Protein AF-A0A821WH79-F1 (afdb_monomer_lite)

Radius of gyration: 26.72 Å; chains: 1; bounding box: 73×33×53 Å

pLDDT: mean 84.36, std 15.26, range [50.03, 96.94]

Structure (mmCIF, N/CA/C/O backbone):
data_AF-A0A821WH79-F1
#
_entry.id   AF-A0A821WH79-F1
#
loop_
_atom_site.group_PDB
_atom_site.id
_atom_site.type_symbol
_atom_site.label_atom_id
_atom_site.label_alt_id
_atom_site.label_comp_id
_atom_site.label_asym_id
_atom_site.label_entity_id
_atom_site.label_seq_id
_atom_site.pdbx_PDB_ins_code
_atom_site.Cartn_x
_atom_site.Cartn_y
_atom_site.Cartn_z
_atom_site.occupancy
_atom_site.B_iso_or_equiv
_atom_site.auth_seq_id
_atom_site.auth_comp_id
_atom_site.auth_asym_id
_atom_site.auth_atom_id
_atom_site.pdbx_PDB_model_num
ATOM 1 N N . TRP A 1 1 ? 2.370 5.764 -16.442 1.00 67.06 1 TRP A N 1
ATOM 2 C CA . TRP A 1 1 ? 2.851 4.438 -15.990 1.00 67.06 1 TRP A CA 1
ATOM 3 C C . TRP A 1 1 ? 2.953 3.341 -17.054 1.00 67.06 1 TRP A C 1
ATOM 5 O O . TRP A 1 1 ? 3.839 2.517 -16.868 1.00 67.06 1 TRP A O 1
ATOM 15 N N . PRO A 1 2 ? 2.138 3.257 -18.130 1.00 84.38 2 PRO A N 1
ATOM 16 C CA . PRO A 1 2 ? 2.289 2.156 -19.096 1.00 84.38 2 PRO A CA 1
ATOM 17 C C . PRO A 1 2 ? 3.598 2.239 -19.893 1.00 84.38 2 PRO A C 1
ATOM 19 O O . PRO A 1 2 ? 4.168 1.220 -20.254 1.00 84.38 2 PRO A O 1
ATOM 22 N N . GLU A 1 3 ? 4.106 3.445 -20.121 1.00 89.56 3 GLU A N 1
ATOM 23 C CA . GLU A 1 3 ? 5.293 3.693 -20.938 1.00 89.56 3 GLU A CA 1
ATOM 24 C C . GLU A 1 3 ? 6.581 3.071 -20.374 1.00 89.56 3 GLU A C 1
ATOM 26 O O . GLU A 1 3 ? 7.257 2.325 -21.074 1.00 89.56 3 GLU A O 1
ATOM 31 N N . ARG A 1 4 ? 6.863 3.248 -19.075 1.00 88.81 4 ARG A N 1
ATOM 32 C CA . ARG A 1 4 ? 7.998 2.594 -18.395 1.00 88.81 4 ARG A CA 1
ATOM 33 C C . ARG A 1 4 ? 7.933 1.069 -18.504 1.00 88.81 4 ARG A C 1
ATOM 35 O O . ARG A 1 4 ? 8.943 0.418 -18.751 1.00 88.81 4 ARG A O 1
ATOM 42 N N . PHE A 1 5 ? 6.736 0.497 -18.342 1.00 90.31 5 PHE A N 1
ATOM 43 C CA . PHE A 1 5 ? 6.541 -0.943 -18.507 1.00 90.31 5 PHE A CA 1
ATOM 44 C C . PHE A 1 5 ? 6.812 -1.389 -19.940 1.00 90.31 5 PHE A C 1
ATOM 46 O O . PHE A 1 5 ? 7.443 -2.427 -20.101 1.00 90.31 5 PHE A O 1
ATOM 53 N N . ARG A 1 6 ? 6.427 -0.598 -20.954 1.00 91.94 6 ARG A N 1
ATOM 54 C CA . ARG A 1 6 ? 6.744 -0.879 -22.364 1.00 91.94 6 ARG A CA 1
ATOM 55 C C . ARG A 1 6 ? 8.254 -0.970 -22.577 1.00 91.94 6 ARG A C 1
ATOM 57 O O . ARG A 1 6 ? 8.719 -2.002 -23.058 1.00 91.94 6 ARG A O 1
ATOM 64 N N . TYR A 1 7 ? 9.024 0.024 -22.133 1.00 93.19 7 TYR A N 1
ATOM 65 C CA . TYR A 1 7 ? 10.491 -0.020 -22.218 1.00 93.19 7 TYR A CA 1
ATOM 66 C C . TYR A 1 7 ? 11.085 -1.216 -21.465 1.00 93.19 7 TYR A C 1
ATOM 68 O O . TYR A 1 7 ? 11.926 -1.935 -22.005 1.00 93.19 7 TYR A O 1
ATOM 76 N N . GLN A 1 8 ? 10.584 -1.512 -20.261 1.00 91.56 8 GLN A N 1
ATOM 77 C CA . GLN A 1 8 ? 11.047 -2.664 -19.488 1.00 91.56 8 GLN A CA 1
ATOM 78 C C . GLN A 1 8 ? 10.741 -4.001 -20.184 1.00 91.56 8 GLN A C 1
ATOM 80 O O . GLN A 1 8 ? 11.577 -4.907 -20.150 1.00 91.56 8 GLN A O 1
ATOM 85 N N . THR A 1 9 ? 9.572 -4.136 -20.820 1.00 93.88 9 THR A N 1
ATOM 86 C CA . THR A 1 9 ? 9.227 -5.323 -21.617 1.00 93.88 9 THR A CA 1
ATOM 87 C C . THR A 1 9 ? 10.095 -5.450 -22.859 1.00 93.88 9 THR A C 1
ATOM 89 O O . THR A 1 9 ? 10.568 -6.549 -23.125 1.00 93.88 9 THR A O 1
ATOM 92 N N . LEU A 1 10 ? 10.363 -4.356 -23.580 1.00 94.06 10 LEU A N 1
ATOM 93 C CA . LEU A 1 10 ? 11.245 -4.361 -24.753 1.00 94.06 10 LEU A CA 1
ATOM 94 C C . LEU A 1 10 ? 12.675 -4.764 -24.367 1.00 94.06 10 LEU A C 1
ATOM 96 O O . LEU A 1 10 ? 13.264 -5.633 -25.003 1.00 94.06 10 LEU A O 1
ATOM 100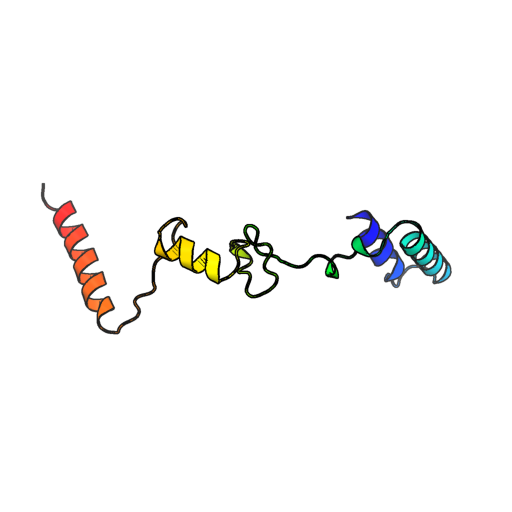 N N . ARG A 1 11 ? 13.194 -4.223 -23.258 1.00 93.75 11 ARG A N 1
ATOM 101 C CA . ARG A 1 11 ? 14.531 -4.536 -22.732 1.00 93.75 11 ARG A CA 1
ATOM 102 C C . ARG A 1 11 ? 14.693 -5.999 -22.313 1.00 93.75 11 ARG A C 1
ATOM 104 O O . ARG A 1 11 ? 15.762 -6.572 -22.496 1.00 93.75 11 ARG A O 1
ATOM 111 N N . LYS A 1 12 ? 13.671 -6.592 -21.686 1.00 91.62 12 LYS A N 1
ATOM 112 C CA . LYS A 1 12 ? 13.703 -7.984 -21.191 1.00 91.62 12 LYS A CA 1
ATOM 113 C C . LYS A 1 12 ? 13.337 -9.022 -22.258 1.00 91.62 12 LYS A C 1
ATOM 115 O O . LYS A 1 12 ? 13.403 -10.215 -21.979 1.00 91.62 12 LYS A O 1
ATOM 120 N N . ASN A 1 13 ? 12.916 -8.589 -23.441 1.00 95.44 13 ASN A N 1
ATOM 121 C CA . ASN A 1 13 ? 12.500 -9.485 -24.511 1.00 95.44 13 ASN A CA 1
ATOM 122 C C . ASN A 1 13 ? 13.704 -10.268 -25.075 1.00 95.44 13 ASN A C 1
ATOM 124 O O . ASN A 1 13 ? 14.799 -9.722 -25.190 1.00 95.44 13 ASN A O 1
ATOM 128 N N . MET A 1 14 ? 13.507 -11.535 -25.451 1.00 93.94 14 MET A N 1
ATOM 129 C CA . MET A 1 14 ? 14.555 -12.387 -26.037 1.00 93.94 14 MET A CA 1
ATOM 130 C C . MET A 1 14 ? 14.636 -12.305 -27.571 1.00 93.94 14 MET A C 1
ATOM 132 O O . MET A 1 14 ? 15.641 -12.712 -28.137 1.00 93.94 14 MET A O 1
ATOM 136 N N . ILE A 1 15 ? 13.605 -11.778 -28.236 1.00 95.88 15 ILE A N 1
ATOM 137 C CA . ILE A 1 15 ? 13.482 -11.712 -29.703 1.00 95.88 15 ILE A CA 1
ATOM 138 C C . ILE A 1 15 ? 14.321 -10.564 -30.281 1.00 95.88 15 ILE A C 1
ATOM 140 O O . ILE A 1 15 ? 14.805 -10.648 -31.406 1.00 95.88 15 ILE A O 1
ATOM 144 N N . PHE A 1 16 ? 14.491 -9.476 -29.525 1.00 94.69 16 PHE A N 1
ATOM 145 C CA . PHE A 1 16 ? 15.220 -8.308 -30.009 1.00 94.69 16 PHE A CA 1
ATOM 146 C C . PHE A 1 16 ? 16.744 -8.496 -29.929 1.00 94.69 16 PHE A C 1
ATOM 148 O O . PHE A 1 16 ? 17.233 -9.162 -29.010 1.00 94.69 16 PHE A O 1
ATOM 155 N N . PRO A 1 17 ? 17.507 -7.865 -30.841 1.00 96.31 17 PRO A N 1
ATOM 156 C CA . PRO A 1 17 ? 18.961 -7.795 -30.746 1.00 96.31 17 PRO A CA 1
ATOM 157 C C . PRO A 1 17 ? 19.404 -6.950 -29.542 1.00 96.31 17 PRO A C 1
ATOM 159 O O . PRO A 1 17 ? 18.681 -6.064 -29.077 1.00 96.31 17 PRO A O 1
ATOM 162 N N . ASP A 1 18 ? 20.615 -7.198 -29.043 1.00 94.44 18 ASP A N 1
ATOM 163 C CA . ASP A 1 18 ? 21.117 -6.543 -27.826 1.00 94.44 18 ASP A CA 1
ATOM 164 C C . ASP A 1 18 ? 21.346 -5.035 -27.996 1.00 94.44 18 ASP A C 1
ATOM 166 O O . ASP A 1 18 ? 21.144 -4.275 -27.050 1.00 94.44 18 ASP A O 1
ATOM 170 N N . SER A 1 19 ? 21.663 -4.576 -29.211 1.00 95.00 19 SER A N 1
ATOM 171 C CA . SER A 1 19 ? 21.777 -3.145 -29.528 1.00 95.00 19 SER A CA 1
ATOM 172 C C . SER A 1 19 ? 20.477 -2.383 -29.248 1.00 95.00 19 SER A C 1
ATOM 174 O O . SER A 1 19 ? 20.496 -1.324 -28.624 1.00 95.00 19 SER A O 1
ATOM 176 N N . PHE A 1 20 ? 19.335 -2.957 -29.628 1.00 95.25 20 PHE A N 1
ATOM 177 C CA . PHE A 1 20 ? 18.020 -2.371 -29.376 1.00 95.25 20 PHE A CA 1
ATOM 178 C C . PHE A 1 20 ? 17.674 -2.358 -27.881 1.00 95.25 20 PHE A C 1
ATOM 180 O O . PHE A 1 20 ? 17.144 -1.375 -27.367 1.00 95.25 20 PHE A O 1
ATOM 187 N N . LYS A 1 21 ? 18.029 -3.422 -27.150 1.00 95.19 21 LYS A N 1
ATOM 188 C CA . LYS A 1 21 ? 17.821 -3.484 -25.692 1.00 95.19 21 LYS A CA 1
ATOM 189 C C . LYS A 1 21 ? 18.623 -2.410 -24.958 1.00 95.19 21 LYS A C 1
ATOM 191 O O . LYS A 1 21 ? 18.119 -1.861 -23.979 1.00 95.19 21 LYS A O 1
ATOM 196 N N . ASN A 1 22 ? 19.841 -2.117 -25.419 1.00 94.69 22 ASN A N 1
ATOM 197 C CA . ASN A 1 22 ? 20.683 -1.062 -24.854 1.00 94.69 22 ASN A CA 1
ATOM 198 C C . ASN A 1 22 ? 20.081 0.323 -25.099 1.00 94.69 22 ASN A C 1
ATOM 200 O O . ASN A 1 22 ? 19.952 1.088 -24.147 1.00 94.69 22 ASN A O 1
ATOM 204 N N . TYR A 1 23 ? 19.592 0.591 -26.312 1.00 94.81 23 TYR A N 1
ATOM 205 C CA . TYR A 1 23 ? 18.875 1.833 -26.612 1.00 94.81 23 TYR A CA 1
ATOM 206 C C . TYR A 1 23 ? 17.642 2.022 -25.710 1.00 94.81 23 TYR A C 1
ATOM 208 O O . TYR A 1 23 ? 17.504 3.043 -25.041 1.00 94.81 23 TYR A O 1
ATOM 216 N N . CYS A 1 24 ? 16.781 1.002 -25.590 1.00 93.25 24 CYS A N 1
ATOM 217 C CA . CYS A 1 24 ? 15.618 1.073 -24.696 1.00 93.25 24 CYS A CA 1
ATOM 218 C C . CYS A 1 24 ? 16.004 1.279 -23.224 1.00 93.25 24 CYS A C 1
ATOM 220 O O . CYS A 1 24 ? 15.242 1.877 -22.467 1.00 93.25 24 CYS A O 1
ATOM 222 N N . ARG A 1 25 ? 17.157 0.750 -22.800 1.00 92.50 25 ARG A N 1
ATOM 223 C CA . ARG A 1 25 ? 17.674 0.933 -21.442 1.00 92.50 25 ARG A CA 1
ATOM 224 C C . ARG A 1 25 ? 18.087 2.386 -21.212 1.00 92.50 25 ARG A C 1
ATOM 226 O O . ARG A 1 25 ? 17.732 2.937 -20.178 1.00 92.50 25 ARG A O 1
ATOM 233 N N . GLU A 1 26 ? 18.825 2.984 -22.140 1.00 93.88 26 GLU A N 1
ATOM 234 C CA . GLU A 1 26 ? 19.273 4.380 -22.055 1.00 93.88 26 GLU A CA 1
ATOM 235 C C . GLU A 1 26 ? 18.094 5.357 -22.043 1.00 93.88 26 GLU A C 1
ATOM 237 O O . GLU A 1 26 ? 18.031 6.217 -21.165 1.00 93.88 26 GLU A O 1
ATOM 242 N N . GLU A 1 27 ? 17.110 5.153 -22.924 1.00 92.00 27 GLU A N 1
ATOM 243 C CA . GLU A 1 27 ? 15.855 5.917 -22.921 1.00 92.00 27 GLU A CA 1
ATOM 244 C C . GLU A 1 27 ? 15.114 5.786 -21.582 1.00 92.00 27 GLU A C 1
ATOM 246 O O . GLU A 1 27 ? 14.726 6.789 -20.986 1.00 92.00 27 GLU A O 1
ATOM 251 N N . GLU A 1 28 ? 14.988 4.569 -21.028 1.00 88.56 28 GLU A N 1
ATOM 252 C CA . GLU A 1 28 ? 14.332 4.367 -19.726 1.00 88.56 28 GLU A CA 1
ATOM 253 C C . GLU A 1 28 ? 15.002 5.190 -18.609 1.00 88.56 28 GLU A C 1
ATOM 255 O O . GLU A 1 28 ? 14.307 5.756 -17.760 1.00 88.56 28 GLU A O 1
ATOM 260 N N . PHE A 1 29 ? 16.336 5.262 -18.597 1.00 85.88 29 PHE A N 1
ATOM 261 C CA . PHE A 1 29 ? 17.085 6.036 -17.602 1.00 85.88 29 PHE A CA 1
ATOM 262 C C . PHE A 1 29 ? 17.026 7.547 -17.839 1.00 85.88 29 PHE A C 1
ATOM 264 O O . PHE A 1 29 ? 16.998 8.298 -16.868 1.00 85.88 29 PHE A O 1
ATOM 271 N N . SER A 1 30 ? 16.996 7.982 -19.099 1.00 91.38 30 SER A N 1
ATOM 272 C CA . SER A 1 30 ? 16.899 9.394 -19.478 1.00 91.38 30 SER A CA 1
ATOM 273 C C . SER A 1 30 ? 15.523 9.979 -19.142 1.00 91.38 30 SER A C 1
ATOM 275 O O . SER A 1 30 ? 15.416 11.053 -18.552 1.00 91.38 30 SER A O 1
ATOM 277 N N . THR A 1 31 ? 14.450 9.254 -19.473 1.00 90.00 31 THR A N 1
ATOM 278 C CA . THR A 1 31 ? 13.080 9.770 -19.362 1.00 90.00 31 THR A CA 1
ATOM 279 C C . THR A 1 31 ? 12.509 9.693 -17.942 1.00 90.00 31 THR A C 1
ATOM 281 O O . THR A 1 31 ? 11.731 10.562 -17.546 1.00 90.00 31 THR A O 1
ATOM 284 N N . PHE A 1 32 ? 12.825 8.650 -17.161 1.00 90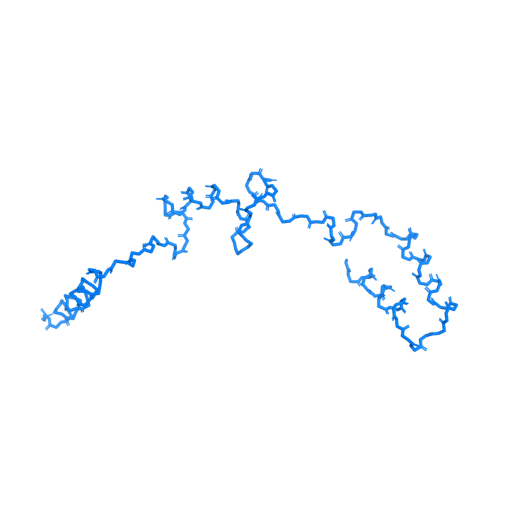.25 32 PHE A N 1
ATOM 285 C CA . PHE A 1 32 ? 12.106 8.363 -15.911 1.00 90.25 32 PHE A CA 1
ATOM 286 C C . PHE A 1 32 ? 12.956 8.549 -14.648 1.00 90.25 32 PHE A C 1
ATOM 288 O O . PHE A 1 32 ? 13.969 7.884 -14.454 1.00 90.25 32 PHE A O 1
ATOM 295 N N . THR A 1 33 ? 12.454 9.344 -13.696 1.00 88.62 33 THR A N 1
ATOM 296 C CA . THR A 1 33 ? 13.055 9.501 -12.357 1.00 88.62 33 THR A CA 1
ATOM 297 C C . THR A 1 33 ? 12.821 8.277 -11.459 1.00 88.62 33 THR A C 1
ATOM 299 O O . THR A 1 33 ? 11.928 7.467 -11.706 1.00 88.62 33 THR A O 1
ATOM 302 N N . ASN A 1 34 ? 13.578 8.121 -10.367 1.00 83.94 34 ASN A N 1
ATOM 303 C CA . ASN A 1 34 ? 13.449 6.962 -9.463 1.00 83.94 34 ASN A CA 1
ATOM 304 C C . ASN A 1 34 ? 12.077 6.849 -8.777 1.00 83.94 34 ASN A C 1
ATOM 306 O O . ASN A 1 34 ? 11.588 5.745 -8.559 1.00 83.94 34 ASN A O 1
ATOM 310 N N . GLU A 1 35 ? 11.409 7.967 -8.504 1.00 83.62 35 GLU A N 1
ATOM 311 C CA . GLU A 1 35 ? 10.072 7.996 -7.888 1.00 83.62 35 GLU A CA 1
ATOM 312 C C . GLU A 1 35 ? 9.000 7.341 -8.770 1.00 83.62 35 GLU A C 1
ATOM 314 O O . GLU A 1 35 ? 7.935 6.933 -8.300 1.00 83.62 35 GLU A O 1
ATOM 319 N N . THR A 1 36 ? 9.300 7.185 -10.065 1.00 85.25 36 THR A N 1
ATOM 320 C CA . THR A 1 36 ? 8.433 6.489 -11.014 1.00 85.25 36 THR A CA 1
ATOM 321 C C . THR A 1 36 ? 8.326 4.981 -10.749 1.00 85.25 36 THR A C 1
ATOM 323 O O . THR A 1 36 ? 7.490 4.258 -11.302 1.00 85.25 36 THR A O 1
ATOM 326 N N . GLN A 1 37 ? 9.176 4.454 -9.890 1.00 85.38 37 GLN A N 1
ATOM 327 C CA . GLN A 1 37 ? 9.268 3.028 -9.688 1.00 85.38 37 GLN A CA 1
ATOM 328 C C . GLN A 1 37 ? 8.101 2.523 -8.820 1.00 85.38 37 GLN A C 1
ATOM 330 O O . GLN A 1 37 ? 7.841 3.070 -7.749 1.00 85.38 37 GLN A O 1
ATOM 335 N N . PRO A 1 38 ? 7.384 1.457 -9.229 1.00 85.38 38 PRO A N 1
ATOM 336 C CA . PRO A 1 38 ? 6.269 0.925 -8.446 1.00 85.38 38 PRO A CA 1
ATOM 337 C C . PRO A 1 38 ? 6.658 0.536 -7.015 1.00 85.38 38 PRO A C 1
ATOM 339 O O . PRO A 1 38 ? 5.867 0.735 -6.101 1.00 85.38 38 PRO A O 1
ATOM 342 N N . TRP A 1 39 ? 7.886 0.047 -6.813 1.00 87.81 39 TRP A N 1
ATOM 343 C CA . TRP A 1 39 ? 8.394 -0.341 -5.494 1.00 87.81 39 TRP A CA 1
ATOM 344 C C . TRP A 1 39 ? 8.664 0.844 -4.557 1.00 87.81 39 TRP A C 1
ATOM 346 O O . TRP A 1 39 ? 8.766 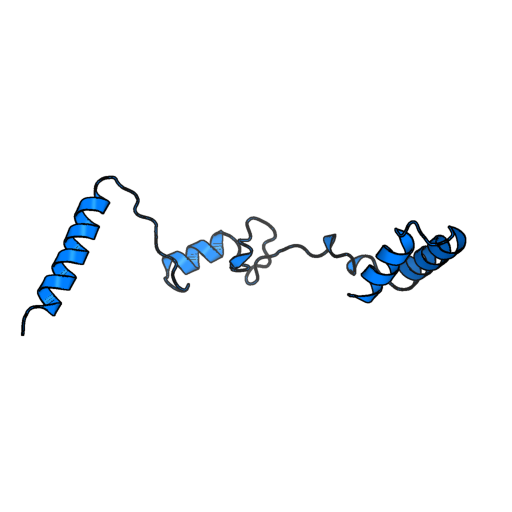0.646 -3.352 1.00 87.81 39 TRP A O 1
ATOM 356 N N . TRP A 1 40 ? 8.741 2.073 -5.078 1.00 89.25 40 TRP A N 1
ATOM 357 C CA . TRP A 1 40 ? 8.840 3.282 -4.257 1.00 89.25 40 TRP A CA 1
ATOM 358 C C . TRP A 1 40 ? 7.499 3.701 -3.643 1.00 89.25 40 TRP A C 1
ATOM 360 O O . TRP A 1 40 ? 7.465 4.432 -2.649 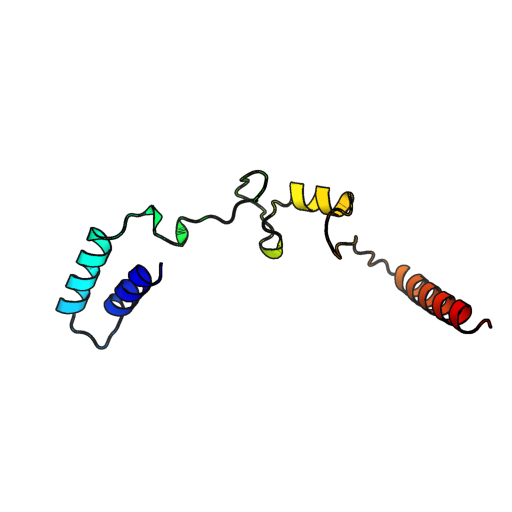1.00 89.25 40 TRP A O 1
ATOM 370 N N . ARG A 1 41 ? 6.375 3.235 -4.200 1.00 87.81 41 ARG A N 1
ATOM 371 C CA . ARG A 1 41 ? 5.040 3.501 -3.657 1.00 87.81 41 ARG A CA 1
ATOM 372 C C . ARG A 1 41 ? 4.693 2.482 -2.576 1.00 87.81 41 ARG A C 1
ATOM 374 O O . ARG A 1 41 ? 4.370 1.335 -2.857 1.00 87.81 41 ARG A O 1
ATOM 381 N N . TRP A 1 42 ? 4.706 2.942 -1.329 1.00 90.00 42 TRP A N 1
ATOM 382 C CA . TRP A 1 42 ? 4.303 2.153 -0.167 1.00 90.00 42 TRP A CA 1
ATOM 383 C C . TRP A 1 42 ? 2.797 2.247 0.081 1.00 90.00 42 TRP A C 1
ATOM 385 O O . TRP A 1 42 ? 2.221 3.338 0.047 1.00 90.00 42 TRP A O 1
ATOM 395 N N . ASN A 1 43 ? 2.171 1.122 0.429 1.00 92.00 43 ASN A N 1
ATOM 396 C CA . ASN A 1 43 ? 0.788 1.100 0.899 1.00 92.00 43 ASN A CA 1
ATOM 397 C C . ASN A 1 43 ? 0.717 1.739 2.292 1.00 92.00 43 ASN A C 1
ATOM 399 O O . ASN A 1 43 ? 1.092 1.134 3.294 1.00 92.00 43 ASN A O 1
ATOM 403 N N . ARG A 1 44 ? 0.260 2.994 2.350 1.00 95.00 44 ARG A N 1
ATOM 404 C CA . ARG A 1 44 ? 0.092 3.766 3.590 1.00 95.00 44 ARG A CA 1
ATOM 405 C C . ARG A 1 44 ? -1.379 3.863 3.978 1.00 95.00 44 ARG A C 1
ATOM 407 O O . ARG A 1 44 ? -2.267 3.818 3.127 1.00 95.00 44 ARG A O 1
ATOM 414 N N . CYS A 1 45 ? -1.627 4.026 5.275 1.00 96.12 45 CYS A N 1
ATOM 415 C CA . CYS A 1 45 ? -2.951 4.361 5.792 1.00 96.12 45 CYS A CA 1
ATOM 416 C C . CYS A 1 45 ? -3.428 5.683 5.177 1.00 96.12 45 CYS A C 1
ATOM 418 O O . CYS A 1 45 ? -2.731 6.687 5.302 1.00 96.12 45 CYS A O 1
ATOM 420 N N . ALA A 1 46 ? -4.621 5.701 4.585 1.00 95.88 46 ALA A N 1
ATOM 421 C CA . ALA A 1 46 ? -5.178 6.886 3.936 1.00 95.88 46 ALA A CA 1
ATOM 422 C C . ALA A 1 46 ? -5.416 8.066 4.898 1.00 95.88 46 ALA A C 1
ATOM 424 O O . ALA A 1 46 ? -5.389 9.210 4.467 1.00 95.88 46 ALA A O 1
ATOM 425 N N . LEU A 1 47 ? -5.627 7.799 6.193 1.00 95.62 47 LEU A N 1
ATOM 426 C CA . LEU A 1 47 ? -5.937 8.839 7.185 1.00 95.62 47 LEU A CA 1
ATOM 427 C C . LEU A 1 47 ? -4.724 9.335 7.969 1.00 95.62 47 LEU A C 1
ATOM 429 O O . LEU A 1 47 ? -4.619 10.514 8.270 1.00 95.62 47 LEU A O 1
ATOM 433 N N . THR A 1 48 ? -3.833 8.426 8.361 1.00 96.19 48 THR A N 1
ATOM 434 C CA . THR A 1 48 ? -2.713 8.749 9.264 1.00 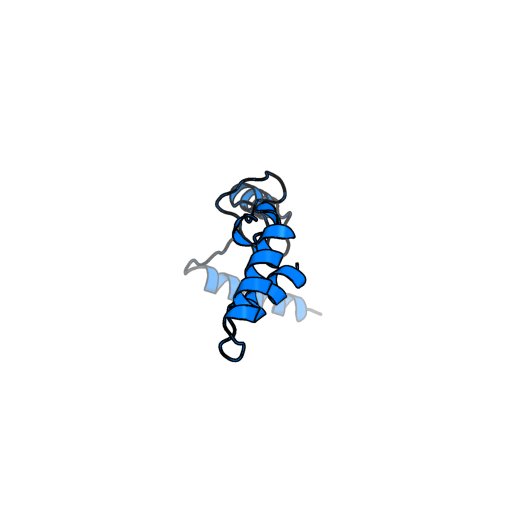96.19 48 THR A CA 1
ATOM 435 C C . THR A 1 48 ? -1.354 8.654 8.591 1.00 96.19 48 THR A C 1
ATOM 437 O O . THR A 1 48 ? -0.336 8.796 9.261 1.00 96.19 48 THR A O 1
ATOM 440 N N . SER A 1 49 ? -1.307 8.312 7.301 1.00 95.19 49 SER A N 1
ATOM 441 C CA . SER A 1 49 ? -0.073 8.065 6.539 1.00 95.19 49 SER A CA 1
ATOM 442 C C . SER A 1 49 ? 0.861 7.004 7.142 1.00 95.19 49 SER A C 1
ATOM 444 O O . SER A 1 49 ? 2.001 6.834 6.697 1.00 95.19 49 SER A O 1
ATOM 446 N N . ARG A 1 50 ? 0.378 6.235 8.132 1.00 94.19 50 ARG A N 1
ATOM 447 C CA . ARG A 1 50 ? 1.123 5.155 8.784 1.00 94.19 50 ARG A CA 1
ATOM 448 C C . ARG A 1 50 ? 1.540 4.112 7.753 1.00 94.19 50 ARG A C 1
ATOM 450 O O . ARG A 1 50 ? 0.705 3.608 7.006 1.00 94.19 50 ARG A O 1
ATOM 457 N N . GLN A 1 51 ? 2.819 3.758 7.782 1.00 93.44 51 GLN A N 1
ATOM 458 C CA . GLN A 1 51 ? 3.436 2.842 6.822 1.00 93.44 51 GLN A CA 1
ATOM 459 C C . GLN A 1 51 ? 3.198 1.352 7.106 1.00 93.44 51 GLN A C 1
ATOM 461 O O . GLN A 1 51 ? 3.228 0.547 6.187 1.00 93.44 51 GLN A O 1
ATOM 466 N N . TRP A 1 52 ? 2.959 0.963 8.364 1.00 92.81 52 TRP A N 1
ATOM 467 C CA . TRP A 1 52 ? 2.886 -0.450 8.754 1.00 92.81 52 TRP A CA 1
ATOM 468 C C . TRP A 1 52 ? 1.518 -0.880 9.262 1.00 92.81 52 TRP A C 1
ATOM 470 O O . TRP A 1 52 ? 0.844 -0.139 9.989 1.00 92.81 52 TRP A O 1
ATOM 480 N N . GLY A 1 53 ? 1.188 -2.143 8.974 1.00 94.81 53 GLY A N 1
ATOM 481 C CA . GLY A 1 53 ? -0.058 -2.780 9.387 1.00 94.81 53 GLY A CA 1
ATOM 482 C C . GLY A 1 53 ? -1.267 -2.183 8.677 1.00 94.81 53 GLY A C 1
ATOM 483 O O . GLY A 1 53 ? -2.282 -1.951 9.328 1.00 94.81 53 GLY A O 1
ATOM 484 N N . VAL A 1 54 ? -1.125 -1.854 7.391 1.00 96.50 54 VAL A N 1
ATOM 485 C CA . VAL A 1 54 ? -2.223 -1.386 6.543 1.00 96.50 54 VAL A CA 1
ATOM 486 C C . VAL A 1 54 ? -2.998 -2.596 6.045 1.00 96.50 54 VAL A C 1
ATOM 488 O O . VAL A 1 54 ? -2.412 -3.542 5.531 1.00 96.50 54 VAL A O 1
ATOM 491 N N . ILE A 1 55 ? -4.314 -2.570 6.220 1.00 94.94 55 ILE A N 1
ATOM 492 C CA . ILE A 1 55 ? -5.216 -3.575 5.667 1.00 94.94 55 ILE A CA 1
ATOM 493 C C . ILE A 1 55 ? -5.617 -3.077 4.280 1.00 94.94 55 ILE A C 1
ATOM 495 O O . ILE A 1 55 ? -6.370 -2.107 4.165 1.00 94.94 55 ILE A O 1
ATOM 499 N N . GLU A 1 56 ? -5.074 -3.705 3.235 1.00 94.19 56 GLU A N 1
ATOM 500 C CA . GLU A 1 56 ? -5.146 -3.211 1.849 1.00 94.19 56 GLU A CA 1
ATOM 501 C C . GLU A 1 56 ? -6.580 -3.038 1.346 1.00 94.19 56 GLU A C 1
ATOM 503 O O . GLU A 1 56 ? -6.881 -2.026 0.720 1.00 94.19 56 GLU A O 1
ATOM 508 N N . GLN A 1 57 ? -7.479 -3.952 1.726 1.00 93.50 57 GLN A N 1
ATOM 509 C CA . GLN A 1 57 ? -8.907 -3.905 1.385 1.00 93.50 57 GLN A CA 1
ATOM 510 C C . GLN A 1 57 ? -9.577 -2.580 1.783 1.00 93.50 57 GLN A C 1
ATOM 512 O O . GLN A 1 57 ? -10.432 -2.084 1.059 1.00 93.50 57 GLN A O 1
ATOM 517 N N . TYR A 1 58 ? -9.168 -1.991 2.914 1.00 93.25 58 TYR A N 1
ATOM 518 C CA . TYR A 1 58 ? -9.750 -0.753 3.447 1.00 93.25 58 TYR A CA 1
ATOM 519 C C . TYR A 1 58 ? -8.821 0.459 3.305 1.00 93.25 58 TYR A C 1
ATOM 521 O O . TYR A 1 58 ? -9.215 1.570 3.641 1.00 93.25 58 TYR A O 1
ATOM 529 N N . ARG A 1 59 ? -7.568 0.264 2.867 1.00 94.94 59 ARG A N 1
ATOM 530 C CA . ARG A 1 59 ? -6.499 1.287 2.858 1.00 94.94 59 ARG A CA 1
ATOM 531 C C . ARG A 1 59 ? -6.310 2.004 4.203 1.00 94.94 59 ARG A C 1
ATOM 533 O O . ARG A 1 59 ? -5.899 3.164 4.262 1.00 94.94 59 ARG A O 1
ATOM 540 N N . LEU A 1 60 ? -6.569 1.306 5.304 1.00 96.25 60 LEU A N 1
ATOM 541 C CA . LEU A 1 60 ? -6.468 1.832 6.663 1.00 96.25 60 LEU A CA 1
ATOM 542 C C . LEU A 1 60 ? -5.410 1.079 7.459 1.00 96.25 60 LEU A C 1
ATOM 544 O O . LEU A 1 60 ? -5.256 -0.133 7.338 1.00 96.25 60 LEU A O 1
ATOM 548 N N . GLY A 1 61 ? -4.697 1.794 8.325 1.00 96.25 61 GLY A N 1
ATOM 549 C CA . GLY A 1 61 ? -3.843 1.173 9.332 1.00 96.25 61 GLY A CA 1
ATOM 550 C C . GLY A 1 61 ? -4.683 0.443 10.382 1.00 96.25 61 GLY A C 1
ATOM 551 O O . GLY A 1 61 ? -5.754 0.922 10.754 1.00 96.25 61 GLY A O 1
ATOM 552 N N . ARG A 1 62 ? -4.165 -0.662 10.928 1.00 95.69 62 ARG A N 1
ATOM 553 C CA . ARG A 1 62 ? -4.855 -1.536 11.898 1.00 95.69 62 ARG A CA 1
ATOM 554 C C . ARG A 1 62 ? -5.509 -0.810 13.080 1.00 95.69 62 ARG A C 1
ATOM 556 O O . ARG A 1 62 ? -6.558 -1.232 13.547 1.00 95.69 62 ARG A O 1
ATOM 563 N N . ILE A 1 63 ? -4.910 0.289 13.553 1.00 96.31 63 ILE A N 1
ATOM 564 C CA . ILE A 1 63 ? -5.449 1.090 14.666 1.00 96.31 63 ILE A CA 1
ATOM 565 C C . ILE A 1 63 ? -6.722 1.825 14.241 1.00 96.31 63 ILE A C 1
ATOM 567 O O . ILE A 1 63 ? -7.725 1.762 14.945 1.00 96.31 63 ILE A O 1
ATOM 571 N N . MET A 1 64 ? -6.687 2.505 13.092 1.00 96.94 64 MET A N 1
ATOM 572 C CA . MET A 1 64 ? -7.853 3.232 12.583 1.00 96.94 64 MET A CA 1
ATOM 573 C C . MET A 1 64 ? -8.942 2.270 12.129 1.00 96.94 64 MET A C 1
ATOM 575 O O . MET A 1 64 ? -10.104 2.487 12.445 1.00 96.94 64 MET A O 1
ATOM 579 N N . TRP A 1 65 ? -8.561 1.164 11.485 1.00 96.62 65 TRP A N 1
ATOM 580 C CA . TRP A 1 65 ? -9.495 0.098 11.137 1.00 96.62 65 TRP A CA 1
ATOM 581 C C . TRP A 1 65 ? -10.246 -0.421 12.369 1.00 96.62 65 TRP A C 1
ATOM 583 O O . TRP A 1 65 ? -11.470 -0.477 12.359 1.00 96.62 65 TRP A O 1
ATOM 593 N N . ARG A 1 66 ? -9.534 -0.719 13.469 1.00 95.69 66 ARG A N 1
ATOM 594 C CA . ARG A 1 66 ? -10.166 -1.185 14.712 1.00 95.69 66 ARG A CA 1
ATOM 595 C C . ARG A 1 66 ? -11.100 -0.139 15.313 1.00 95.69 66 ARG A C 1
ATOM 597 O O . ARG A 1 66 ? -12.203 -0.495 15.701 1.00 95.69 66 ARG A O 1
ATOM 604 N N . ARG A 1 67 ? -10.681 1.132 15.355 1.00 96.00 67 ARG A N 1
ATOM 605 C CA . ARG A 1 67 ? -11.531 2.232 15.838 1.00 96.00 67 ARG A CA 1
ATOM 606 C C . ARG A 1 67 ? -12.829 2.314 15.039 1.00 96.00 67 ARG A C 1
ATOM 608 O O . ARG A 1 67 ? -13.895 2.327 15.636 1.00 96.00 67 ARG A O 1
ATOM 615 N N . PHE A 1 68 ? -12.753 2.300 13.711 1.00 96.19 68 PHE A N 1
ATOM 616 C CA . PHE A 1 68 ? -13.954 2.359 12.881 1.00 96.19 68 PHE A CA 1
ATOM 617 C C . PHE A 1 68 ? -14.845 1.131 13.011 1.00 96.19 68 PHE A C 1
ATOM 619 O O . PHE A 1 68 ? -16.063 1.279 13.047 1.00 96.19 68 PHE A O 1
ATOM 626 N N . ALA A 1 69 ? -14.257 -0.060 13.123 1.00 96.00 69 ALA A N 1
ATOM 627 C CA . ALA A 1 69 ? -15.007 -1.284 13.364 1.00 96.00 69 ALA A CA 1
ATOM 628 C C . ALA A 1 69 ? -15.730 -1.254 14.721 1.00 96.00 69 ALA A C 1
ATOM 630 O O . ALA A 1 69 ? -16.885 -1.650 14.805 1.00 96.00 69 ALA A O 1
ATOM 631 N N . ASP A 1 70 ? -15.079 -0.751 15.775 1.00 95.38 70 ASP A N 1
ATOM 632 C CA . ASP A 1 70 ? -15.674 -0.670 17.114 1.00 95.38 70 ASP A CA 1
ATOM 633 C C . ASP A 1 70 ? -16.799 0.373 17.204 1.00 95.38 70 ASP A C 1
ATOM 635 O O . ASP A 1 70 ? -17.767 0.155 17.928 1.00 95.38 70 ASP A O 1
ATOM 639 N N . TYR A 1 71 ? -16.703 1.470 16.445 1.00 95.62 71 TYR A N 1
ATOM 640 C CA . TYR A 1 71 ? -17.748 2.498 16.357 1.00 95.62 71 TYR A CA 1
ATOM 641 C C . TYR A 1 71 ? -18.768 2.255 15.230 1.00 95.62 71 TYR A C 1
ATOM 643 O O . TYR A 1 71 ? -19.537 3.158 14.909 1.00 95.62 71 TYR A O 1
ATOM 651 N N . ASN A 1 72 ? -18.786 1.066 14.611 1.00 93.38 72 ASN A N 1
ATOM 652 C CA . ASN A 1 72 ? -19.677 0.723 13.491 1.00 93.38 72 ASN A CA 1
ATOM 653 C C . ASN A 1 72 ? -19.655 1.740 12.328 1.00 93.38 72 ASN A C 1
ATOM 655 O O . ASN A 1 72 ? -20.644 1.932 11.627 1.00 93.38 72 ASN A O 1
ATOM 659 N N . GLN A 1 73 ? -18.505 2.372 12.082 1.00 94.94 73 GLN A N 1
ATOM 660 C CA . GLN A 1 73 ? -18.293 3.306 10.967 1.00 94.94 73 GLN A CA 1
ATOM 661 C C . GLN A 1 73 ? -17.864 2.580 9.675 1.00 94.94 73 GLN A C 1
ATOM 663 O O . G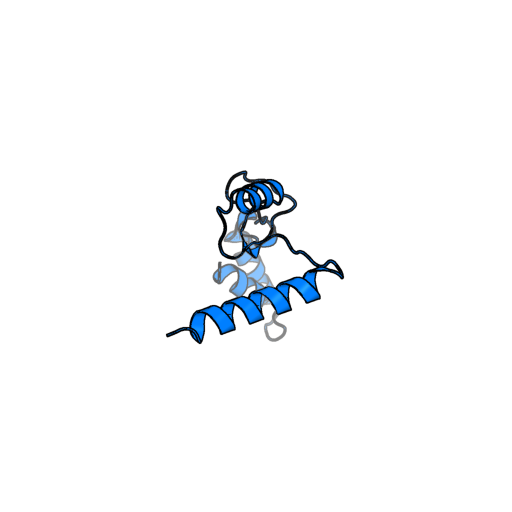LN A 1 73 ? -17.473 3.213 8.698 1.00 94.94 73 GLN A O 1
ATOM 668 N N . MET A 1 74 ? -17.917 1.244 9.667 1.00 91.94 74 MET A N 1
ATOM 669 C CA . MET A 1 74 ? -17.536 0.380 8.552 1.00 91.94 74 MET A CA 1
ATOM 670 C C . MET A 1 74 ? -18.666 -0.577 8.176 1.00 91.94 74 MET A C 1
ATOM 672 O O . MET A 1 74 ? -19.345 -1.129 9.039 1.00 91.94 74 MET A O 1
ATOM 676 N N . SER A 1 75 ? -18.843 -0.813 6.877 1.00 91.12 75 SER A N 1
ATOM 677 C CA . SER A 1 75 ? -19.878 -1.708 6.365 1.00 91.12 75 SER A CA 1
ATOM 678 C C . SER A 1 75 ? -19.529 -3.179 6.611 1.00 91.12 75 SER A C 1
ATOM 680 O O . SER A 1 75 ? -18.434 -3.640 6.294 1.00 91.12 75 SER A O 1
ATOM 682 N N . GLY A 1 76 ? -20.476 -3.934 7.176 1.00 88.50 76 GLY A N 1
ATOM 683 C CA . GLY A 1 76 ? -20.402 -5.398 7.273 1.00 88.50 76 GLY A CA 1
ATOM 684 C C . GLY A 1 76 ? -19.347 -5.964 8.231 1.00 88.50 76 GLY A C 1
ATOM 685 O O . GLY A 1 76 ? -19.204 -7.182 8.311 1.00 88.50 76 GLY A O 1
ATOM 686 N N . VAL A 1 77 ? -18.623 -5.122 8.974 1.00 91.94 77 VAL A N 1
ATOM 687 C CA . VAL A 1 77 ? -17.645 -5.587 9.962 1.00 91.94 77 VAL A CA 1
ATOM 688 C C . VAL A 1 77 ? -18.323 -5.774 11.308 1.00 91.94 77 VAL A C 1
ATOM 690 O O . VAL A 1 77 ? -18.769 -4.824 11.940 1.00 91.94 77 VAL A O 1
ATOM 693 N N . ILE A 1 78 ? -18.374 -7.027 11.746 1.00 89.88 78 ILE A N 1
ATOM 694 C CA . ILE A 1 78 ? -18.874 -7.437 13.056 1.00 89.88 78 ILE A CA 1
ATOM 695 C C . ILE A 1 78 ? -17.798 -8.244 13.777 1.00 89.88 78 ILE A C 1
ATOM 697 O O . ILE A 1 78 ? -16.958 -8.894 13.147 1.00 89.88 78 ILE A O 1
ATOM 701 N N . ARG A 1 79 ? -17.809 -8.223 15.113 1.00 88.38 79 ARG A N 1
ATOM 702 C CA . ARG A 1 79 ? -16.916 -9.095 15.883 1.00 88.38 79 ARG A CA 1
ATOM 703 C C . ARG A 1 79 ? -17.318 -10.551 15.671 1.00 88.38 79 ARG A C 1
ATOM 705 O O . ARG A 1 79 ? -18.472 -10.919 15.882 1.00 88.38 79 ARG A O 1
ATOM 712 N N . SER A 1 80 ? -16.346 -11.373 15.282 1.00 86.56 80 SER A N 1
ATOM 713 C CA . SER A 1 80 ? -16.535 -12.820 15.215 1.00 86.56 80 SER A CA 1
ATOM 714 C C . SER A 1 80 ? -16.825 -13.367 16.612 1.00 86.56 80 SER A C 1
ATOM 716 O O . SER A 1 80 ? -16.139 -13.025 17.575 1.00 86.56 80 SER A O 1
ATOM 718 N N . THR A 1 81 ? -17.843 -14.215 16.714 1.00 83.25 81 THR A N 1
ATOM 719 C CA . THR A 1 81 ? -18.250 -14.897 17.947 1.00 83.25 81 THR A CA 1
ATOM 720 C C . THR A 1 81 ? -18.297 -16.399 17.683 1.00 83.25 81 THR A C 1
ATOM 722 O O . THR A 1 81 ? -19.358 -17.012 17.587 1.00 83.25 81 THR A O 1
ATOM 725 N N . PHE A 1 82 ? -17.121 -17.008 17.512 1.00 71.62 82 PHE A N 1
ATOM 726 C CA . PHE A 1 82 ? -16.998 -18.463 17.433 1.00 71.62 82 PHE A CA 1
ATOM 727 C C . PHE A 1 82 ? -16.718 -19.031 18.828 1.00 71.62 82 PHE A C 1
ATOM 729 O O . PHE A 1 82 ? -15.583 -19.350 19.167 1.00 71.62 82 PHE A O 1
ATOM 736 N N . ASP A 1 83 ? -17.759 -19.114 19.652 1.00 66.12 83 ASP A N 1
ATOM 737 C CA . ASP A 1 83 ? -17.769 -19.970 20.835 1.00 66.12 83 ASP A CA 1
ATOM 738 C C . ASP A 1 83 ? -18.622 -21.213 20.522 1.00 66.12 83 ASP A C 1
ATOM 740 O O . ASP A 1 83 ? -19.529 -21.172 19.688 1.00 66.12 83 ASP A O 1
ATOM 744 N N . ARG A 1 84 ? -18.369 -22.352 21.171 1.00 53.19 84 ARG A N 1
ATOM 745 C CA . ARG A 1 84 ? -19.194 -23.561 20.976 1.00 53.19 84 ARG A CA 1
ATOM 746 C C . ARG A 1 84 ? -20.662 -23.323 21.366 1.00 53.19 84 ARG A C 1
ATOM 748 O O . ARG A 1 84 ? -21.538 -24.022 20.861 1.00 53.19 84 ARG A O 1
ATOM 755 N N . TYR A 1 85 ? -20.938 -22.309 22.190 1.00 56.09 85 TYR A N 1
ATOM 756 C CA . TYR A 1 85 ? -22.280 -21.910 22.620 1.00 56.09 85 TYR A CA 1
ATOM 757 C C . TYR A 1 85 ? -23.083 -21.129 21.551 1.00 56.09 85 TYR A C 1
ATOM 759 O O . TYR A 1 85 ? -24.315 -21.157 21.553 1.00 56.09 85 TYR A O 1
ATOM 767 N N . THR A 1 86 ? -22.440 -20.465 20.575 1.00 53.34 86 THR A N 1
ATOM 768 C CA . THR A 1 86 ? -23.146 -19.622 19.582 1.00 53.34 86 THR A CA 1
ATOM 769 C C . THR A 1 86 ? -23.911 -20.401 18.504 1.00 53.34 86 THR A C 1
ATOM 771 O O . THR A 1 86 ? -24.792 -19.825 17.856 1.00 53.34 86 THR A O 1
ATOM 774 N N . ARG A 1 87 ? -23.666 -21.712 18.334 1.00 50.03 87 ARG A N 1
ATOM 775 C CA . ARG A 1 87 ? -24.491 -22.566 17.451 1.00 50.03 87 ARG A CA 1
ATOM 776 C C . ARG A 1 87 ? -25.932 -22.697 17.955 1.00 50.03 87 ARG A C 1
ATOM 778 O O . ARG A 1 87 ? -26.857 -22.569 17.161 1.00 50.03 87 ARG A O 1
ATOM 785 N N . GLN A 1 88 ? -26.132 -22.843 19.266 1.00 52.97 88 GLN A N 1
ATOM 786 C CA . GLN A 1 88 ? -27.478 -22.955 19.846 1.00 52.97 88 GLN A CA 1
ATOM 787 C C . GLN A 1 88 ? -28.265 -21.639 19.705 1.00 52.97 88 GLN A C 1
ATOM 789 O O . GLN A 1 88 ? -29.453 -21.640 19.379 1.00 52.97 88 GLN A O 1
ATOM 794 N N . ASN A 1 89 ? -27.587 -20.496 19.864 1.00 55.34 89 ASN A N 1
ATOM 795 C CA . ASN A 1 89 ? -28.224 -19.180 19.779 1.00 55.34 89 ASN A CA 1
ATOM 796 C C . ASN A 1 89 ? -28.547 -18.739 18.343 1.00 55.34 89 ASN A C 1
ATOM 798 O O . ASN A 1 89 ? -29.563 -18.079 18.125 1.00 55.34 89 ASN A O 1
ATOM 802 N N . THR A 1 90 ? -27.736 -19.109 17.347 1.00 57.34 90 THR A N 1
ATOM 803 C CA . THR A 1 90 ? -28.052 -18.817 15.936 1.00 57.34 90 THR A CA 1
ATOM 804 C C . THR A 1 90 ? -29.231 -19.653 15.434 1.00 57.34 90 THR A C 1
ATOM 806 O O . THR A 1 90 ? -30.109 -19.109 14.758 1.00 57.34 90 THR A O 1
ATOM 809 N N . GLU A 1 91 ? -29.343 -20.920 15.849 1.00 59.09 91 GLU A N 1
ATOM 810 C CA . GLU A 1 91 ? -30.547 -21.730 15.620 1.00 59.09 91 GLU A CA 1
ATOM 811 C C . GLU A 1 91 ? -31.785 -21.135 16.306 1.00 59.09 91 GLU A C 1
ATOM 813 O O . GLU A 1 91 ? -32.813 -20.975 15.640 1.00 59.09 91 GLU A O 1
ATOM 818 N N . MET A 1 92 ? -31.688 -20.720 17.580 1.00 56.88 92 MET A N 1
ATOM 819 C CA . MET A 1 92 ? -32.779 -20.034 18.296 1.00 56.88 92 MET A CA 1
ATOM 820 C C . MET A 1 92 ? -33.200 -18.719 17.625 1.00 56.88 92 MET A C 1
ATOM 822 O O . MET A 1 92 ? -34.394 -18.473 17.464 1.00 56.88 92 MET A O 1
ATOM 826 N N . MET A 1 93 ? -32.254 -17.876 17.195 1.00 56.56 93 MET A N 1
ATOM 827 C CA . MET A 1 93 ? -32.563 -16.614 16.509 1.00 56.56 93 MET A CA 1
ATOM 828 C C . MET A 1 93 ? -33.116 -16.816 15.089 1.00 56.56 93 MET A C 1
ATOM 830 O O . MET A 1 93 ? -33.871 -15.968 14.608 1.00 56.56 93 MET A O 1
ATOM 834 N N . SER A 1 94 ? -32.774 -17.915 14.404 1.00 59.78 94 SER A N 1
ATOM 835 C CA . SER A 1 94 ? -33.413 -18.290 13.129 1.00 59.78 94 SER A CA 1
ATOM 836 C C . SER A 1 94 ? -34.829 -18.843 13.336 1.00 59.78 94 SER A C 1
ATOM 838 O O . SER A 1 94 ? -35.714 -18.578 12.525 1.00 59.78 94 SER A O 1
ATOM 840 N N . ARG A 1 95 ? -35.064 -19.578 14.436 1.00 58.38 95 ARG A N 1
ATOM 841 C CA . ARG A 1 95 ? -36.386 -20.085 14.836 1.00 58.38 95 ARG A CA 1
ATOM 842 C C . ARG A 1 95 ? -37.323 -18.951 15.245 1.00 58.38 95 ARG A C 1
ATOM 844 O O . ARG A 1 95 ? -38.423 -18.883 14.718 1.00 58.38 95 ARG A O 1
ATOM 851 N N . ARG A 1 96 ? -36.870 -17.997 16.070 1.00 56.91 96 ARG A N 1
ATOM 852 C CA . ARG A 1 96 ? -37.653 -16.792 16.421 1.00 56.91 96 ARG A CA 1
ATOM 853 C C . ARG A 1 96 ? -38.067 -15.975 15.195 1.00 56.91 96 ARG A C 1
ATOM 855 O O . ARG A 1 96 ? -39.195 -15.512 15.132 1.00 56.91 96 ARG A O 1
ATOM 862 N N . ARG A 1 97 ? -37.184 -15.834 14.200 1.00 56.12 97 ARG A N 1
ATOM 863 C CA . ARG A 1 97 ? -37.496 -15.135 12.939 1.00 56.12 97 ARG A CA 1
ATOM 864 C C . ARG A 1 97 ? -38.479 -15.880 12.028 1.00 56.12 97 ARG A C 1
ATOM 866 O O . ARG A 1 97 ? -39.069 -15.234 11.168 1.00 56.12 97 ARG A O 1
ATOM 873 N N . ARG A 1 98 ? -38.635 -17.199 12.189 1.00 57.22 98 ARG A N 1
ATOM 874 C CA . ARG A 1 98 ? -39.683 -17.988 11.519 1.00 57.22 98 ARG A CA 1
ATOM 875 C C . ARG A 1 98 ? -41.030 -17.836 12.219 1.00 57.22 98 ARG A C 1
ATOM 877 O O . ARG A 1 98 ? -41.988 -17.505 11.546 1.00 57.22 98 ARG A O 1
ATOM 884 N N . ILE A 1 99 ? -41.055 -17.928 13.549 1.00 58.53 99 ILE A N 1
ATOM 885 C CA . ILE A 1 99 ? -42.278 -17.758 14.356 1.00 58.53 99 ILE A CA 1
ATOM 886 C C . ILE A 1 99 ? -42.923 -16.383 14.098 1.00 58.53 99 ILE A C 1
ATOM 888 O O . ILE A 1 99 ? -44.078 -16.313 13.715 1.00 58.53 99 ILE A O 1
ATOM 892 N N . ILE A 1 100 ? -42.143 -15.295 14.146 1.00 58.50 100 ILE A N 1
ATOM 893 C CA . ILE A 1 100 ? -42.647 -13.922 13.905 1.00 58.50 100 ILE A CA 1
ATOM 894 C C . ILE A 1 100 ? -43.169 -13.713 12.462 1.00 58.50 100 ILE A C 1
ATOM 896 O O . ILE A 1 100 ? -43.880 -12.753 12.196 1.00 58.50 100 ILE A O 1
ATOM 900 N N . ARG A 1 101 ? -42.787 -14.571 11.506 1.00 55.94 101 ARG A N 1
ATOM 901 C CA . ARG A 1 101 ? -43.274 -14.527 10.114 1.00 55.94 101 ARG A CA 1
ATOM 902 C C . ARG A 1 101 ? -44.494 -15.417 9.867 1.00 55.94 101 ARG A C 1
ATOM 904 O O . ARG A 1 101 ? -45.088 -15.301 8.801 1.00 55.94 101 ARG A O 1
ATOM 911 N N . GLU A 1 102 ? -44.803 -16.319 10.792 1.00 55.50 102 GLU A N 1
ATOM 912 C CA . GLU A 1 102 ? -45.904 -17.285 10.703 1.00 55.50 102 GLU A CA 1
ATOM 913 C C . GLU A 1 102 ? -47.114 -16.872 11.560 1.00 55.50 102 GLU A C 1
ATOM 915 O O . GLU A 1 102 ? -48.187 -17.450 11.400 1.00 55.50 102 GLU A O 1
ATOM 920 N N . ASP A 1 103 ? -46.970 -15.850 12.409 1.00 50.78 103 ASP A N 1
ATOM 921 C CA . ASP A 1 103 ? -48.087 -15.218 13.111 1.00 50.78 103 ASP A CA 1
ATOM 922 C C . ASP A 1 103 ? -48.831 -14.243 12.156 1.00 50.78 103 ASP A C 1
ATOM 924 O O . ASP A 1 103 ? -48.170 -13.395 11.544 1.00 50.78 103 ASP A O 1
ATOM 928 N N . PRO A 1 104 ? -50.164 -14.377 11.980 1.00 55.19 104 PRO A N 1
ATOM 929 C CA . PRO A 1 104 ? -50.973 -13.567 11.059 1.00 55.19 104 PRO A CA 1
ATOM 930 C C . PRO A 1 104 ? -51.144 -12.100 11.478 1.00 55.19 104 PRO A C 1
ATOM 932 O O . PRO A 1 104 ? -51.144 -11.807 12.697 1.00 55.19 104 PRO A O 1
#

Secondary structure (DSSP, 8-state):
-HHHHHHHHHHH-SSS-HHHHHHHHHHHHHH--GGGSGGG-----TTT---SSEEGGGTEEHHHHHHHHHTT-STT-------TTHHHHHHHHHHHHHHHHH--

Foldseek 3Di:
DVVLVVLVCQLPDPPDDNVSNVVSVVCSVVPDDPCPDPVVDALAQPPPRHRPQQDNVNSHHPVVVVVCLVVVVDPPRDDDDPDPVVVVVVVVVVVVVVVVVPDD

Sequence (104 aa):
WPERFRYQTLRKNMIFPDSFKNYCREEEFSTFTNETQPWWRWNRCALTSRQWGVIEQYRLGRIMWRRFADYNQMSGVIRSTFDRYTRQNTEMMSRRRRIIREDP